Protein AF-C5BHX6-F1 (afdb_monomer_lite)

Foldseek 3Di:
DDPDDPDPDVVCVCCVVVCNVVVVVVVVVVVVVVCCVVVVVVVVVVVVVVVVVVVVVVVVD

pLDDT: mean 85.19, std 12.62, range [44.19, 97.81]

Structure (mmCIF, N/CA/C/O backbone):
data_AF-C5BHX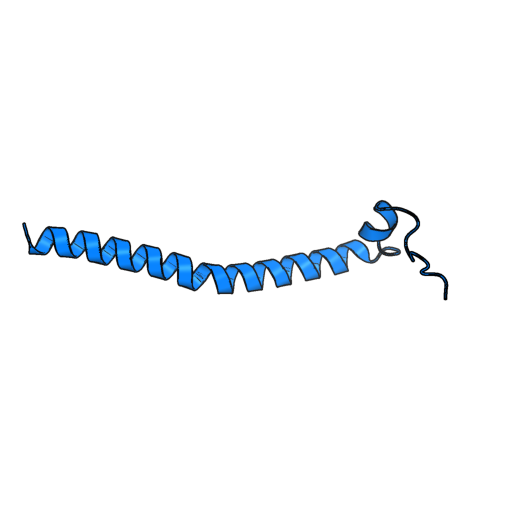6-F1
#
_entry.id   AF-C5BHX6-F1
#
loop_
_atom_site.group_PDB
_atom_site.id
_atom_site.type_symbol
_atom_site.label_atom_id
_atom_site.label_alt_id
_atom_site.label_comp_id
_atom_site.label_asym_id
_atom_site.label_entity_id
_atom_site.label_seq_id
_atom_site.pdbx_PDB_ins_code
_atom_site.Cartn_x
_atom_site.Cartn_y
_atom_site.Cartn_z
_atom_site.occupancy
_atom_site.B_iso_or_equiv
_atom_site.auth_seq_id
_atom_site.auth_comp_id
_atom_site.auth_asym_id
_atom_site.auth_atom_id
_atom_site.pdbx_PDB_model_num
ATOM 1 N N . MET A 1 1 ? -3.795 19.712 -33.507 1.00 44.19 1 MET A N 1
ATOM 2 C CA . MET A 1 1 ? -2.905 19.170 -32.458 1.00 44.19 1 MET A CA 1
ATOM 3 C C . MET A 1 1 ? -3.110 17.660 -32.424 1.00 44.19 1 MET A C 1
ATOM 5 O O . MET A 1 1 ? -4.172 17.219 -32.012 1.00 44.19 1 MET A O 1
ATOM 9 N N . LEU A 1 2 ? -2.180 16.881 -32.989 1.00 64.25 2 LEU A N 1
ATOM 10 C CA . LEU A 1 2 ? -2.257 15.413 -33.002 1.00 64.25 2 LEU A CA 1
ATOM 11 C C . LEU A 1 2 ? -1.884 14.891 -31.610 1.00 64.25 2 LEU A C 1
ATOM 13 O O . LEU A 1 2 ? -0.766 15.130 -31.156 1.00 64.25 2 LEU A O 1
ATOM 17 N N . LEU A 1 3 ? -2.799 14.183 -30.947 1.00 63.50 3 LEU A N 1
ATOM 18 C CA . LEU A 1 3 ? -2.466 13.346 -29.795 1.00 63.50 3 LEU A CA 1
ATOM 19 C C . LEU A 1 3 ? -1.514 12.246 -30.281 1.00 63.50 3 LEU A C 1
ATOM 21 O O . LEU A 1 3 ? -1.936 11.280 -30.912 1.00 63.50 3 LEU A O 1
ATOM 25 N N . LYS A 1 4 ? -0.213 12.424 -30.039 1.00 64.81 4 LYS A N 1
ATOM 26 C CA . LYS A 1 4 ? 0.782 11.374 -30.251 1.00 64.81 4 LYS A CA 1
ATOM 27 C C . LYS A 1 4 ? 0.852 10.531 -28.988 1.00 64.81 4 LYS A C 1
ATOM 29 O O . LYS A 1 4 ? 1.248 11.019 -27.932 1.00 64.81 4 LYS A O 1
ATOM 34 N N . PHE A 1 5 ? 0.463 9.268 -29.101 1.00 65.25 5 PHE A N 1
ATOM 35 C CA . PHE A 1 5 ? 0.781 8.281 -28.081 1.00 65.25 5 PHE A CA 1
ATOM 36 C C . PHE A 1 5 ? 2.301 8.112 -28.054 1.00 65.25 5 PHE A C 1
ATOM 38 O O . PHE A 1 5 ? 2.897 7.742 -29.061 1.00 65.25 5 PHE A O 1
ATOM 45 N N . GLN A 1 6 ? 2.936 8.424 -26.920 1.00 67.50 6 GLN A N 1
ATOM 46 C CA . GLN A 1 6 ? 4.398 8.365 -26.800 1.00 67.50 6 GLN A CA 1
ATOM 47 C C . GLN A 1 6 ? 4.967 6.941 -26.755 1.00 67.50 6 GLN A C 1
ATOM 49 O O . GLN A 1 6 ? 6.184 6.775 -26.745 1.00 67.50 6 GLN A O 1
ATOM 54 N N . PHE A 1 7 ? 4.103 5.928 -26.727 1.00 64.62 7 PHE A N 1
ATOM 55 C CA . PHE A 1 7 ? 4.473 4.528 -26.583 1.00 64.62 7 PHE A CA 1
ATOM 56 C C . PHE A 1 7 ? 4.039 3.758 -27.825 1.00 64.62 7 PHE A C 1
ATOM 58 O O . PHE A 1 7 ? 2.886 3.865 -28.245 1.00 64.62 7 PHE A O 1
ATOM 65 N N . SER A 1 8 ? 4.962 2.989 -28.407 1.00 69.31 8 SER A N 1
ATOM 66 C CA . SER A 1 8 ? 4.691 2.195 -29.609 1.00 69.31 8 SER A CA 1
ATOM 67 C C . SER A 1 8 ? 4.057 0.835 -29.284 1.00 69.31 8 SER A C 1
ATOM 69 O O . SER A 1 8 ? 3.404 0.231 -30.132 1.00 69.31 8 SER A O 1
ATOM 71 N N . SER A 1 9 ? 4.194 0.375 -28.035 1.00 74.19 9 SER A N 1
ATOM 72 C CA . SER A 1 9 ? 3.646 -0.888 -27.544 1.00 74.19 9 SER A CA 1
ATOM 73 C C . SER A 1 9 ? 3.412 -0.868 -26.025 1.00 74.19 9 SER A C 1
ATOM 75 O O . SER A 1 9 ? 3.992 -0.058 -25.299 1.00 74.19 9 SER A O 1
ATOM 77 N N . LEU A 1 10 ? 2.599 -1.805 -25.517 1.00 73.31 10 LEU A N 1
ATOM 78 C CA . LEU A 1 10 ? 2.459 -2.035 -24.070 1.00 73.31 10 LEU A CA 1
ATOM 79 C C . LEU A 1 10 ? 3.806 -2.406 -23.424 1.00 73.31 10 LEU A C 1
ATOM 81 O O . LEU A 1 10 ? 4.054 -2.038 -22.280 1.00 73.31 10 LEU A O 1
ATOM 85 N N . ALA A 1 11 ? 4.696 -3.077 -24.163 1.00 75.19 11 ALA A N 1
ATOM 86 C CA . ALA A 1 11 ? 6.040 -3.405 -23.696 1.00 75.19 11 ALA A CA 1
ATOM 87 C C . ALA A 1 11 ? 6.888 -2.145 -23.453 1.00 75.19 11 ALA A C 1
ATOM 89 O O . ALA A 1 11 ? 7.535 -2.061 -22.414 1.00 75.19 11 ALA A O 1
ATOM 90 N N . ASP A 1 12 ? 6.818 -1.131 -24.323 1.00 74.81 12 ASP A N 1
ATOM 91 C CA . ASP A 1 12 ? 7.511 0.153 -24.109 1.00 74.81 12 ASP A CA 1
ATOM 92 C C . ASP A 1 12 ? 6.964 0.918 -22.904 1.00 74.81 12 ASP A C 1
ATOM 94 O O . ASP A 1 12 ? 7.709 1.604 -22.204 1.00 74.81 12 ASP A O 1
ATOM 98 N N . MET A 1 13 ? 5.663 0.782 -22.640 1.00 73.81 13 MET A N 1
ATOM 99 C CA . MET A 1 13 ? 5.020 1.378 -21.473 1.00 73.81 13 MET A CA 1
ATOM 100 C C . MET A 1 13 ? 5.508 0.731 -20.168 1.00 73.81 13 MET A C 1
ATOM 102 O O . MET A 1 13 ? 5.710 1.431 -19.178 1.00 73.81 13 MET A O 1
ATOM 106 N N . PHE A 1 14 ? 5.736 -0.587 -20.156 1.00 74.88 14 PHE A N 1
ATOM 107 C CA . PHE A 1 14 ? 6.303 -1.278 -18.994 1.00 74.88 14 PHE A CA 1
ATOM 108 C C . PHE A 1 14 ? 7.816 -1.118 -18.880 1.00 74.88 14 PHE A C 1
ATOM 110 O O . PHE A 1 14 ? 8.319 -1.005 -17.766 1.00 74.88 14 PHE A O 1
ATOM 117 N N . ALA A 1 15 ? 8.536 -1.081 -20.000 1.00 77.44 15 ALA A N 1
ATOM 118 C CA . ALA A 1 15 ? 9.984 -0.931 -20.022 1.00 77.44 15 ALA A CA 1
ATOM 119 C C . ALA A 1 15 ? 10.429 0.514 -19.740 1.00 77.44 15 ALA A C 1
ATOM 121 O O . ALA A 1 15 ? 11.534 0.696 -19.232 1.00 77.44 15 ALA A O 1
ATOM 122 N N . MET A 1 16 ? 9.596 1.524 -20.045 1.00 73.25 16 MET A N 1
ATOM 123 C CA . MET A 1 16 ? 9.887 2.965 -19.923 1.00 73.25 16 MET A CA 1
ATOM 124 C C . MET A 1 16 ? 11.349 3.300 -20.243 1.00 73.25 16 MET A C 1
ATOM 126 O O . MET A 1 16 ? 12.093 3.773 -19.383 1.00 73.25 16 MET A O 1
ATOM 130 N N . SER A 1 17 ? 11.796 2.984 -21.463 1.00 73.06 17 SER A N 1
ATOM 131 C CA . SER A 1 17 ? 13.175 3.251 -21.903 1.00 73.06 17 SER A CA 1
ATOM 132 C C . SER A 1 17 ? 14.250 2.752 -20.908 1.00 73.06 17 SER A C 1
ATOM 134 O O . SER A 1 17 ? 15.229 3.449 -20.638 1.00 73.06 17 SER A O 1
ATOM 136 N N . GLY A 1 18 ? 14.035 1.583 -20.294 1.00 77.75 18 GLY A N 1
ATOM 137 C CA . GLY A 1 18 ? 14.943 0.952 -19.325 1.00 77.75 18 GLY A CA 1
ATOM 138 C C . GLY A 1 18 ? 14.710 1.318 -17.852 1.00 77.75 18 GLY A C 1
ATOM 139 O O . GLY A 1 18 ? 15.304 0.693 -16.978 1.00 77.75 18 GLY A O 1
ATOM 140 N N . HIS A 1 19 ? 13.828 2.275 -17.548 1.00 80.81 19 HIS A N 1
ATOM 141 C CA . HIS A 1 19 ? 13.565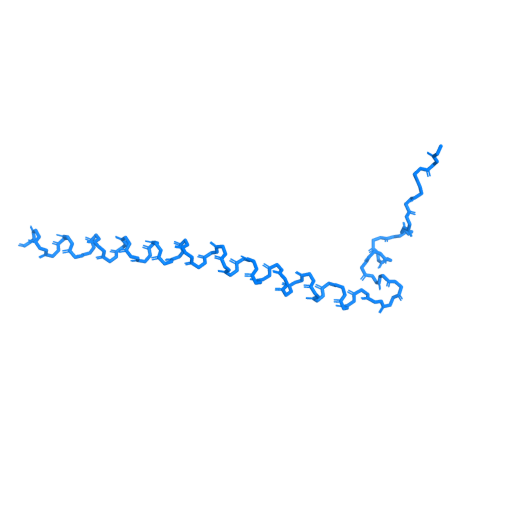 2.748 -16.178 1.00 80.81 19 HIS A CA 1
ATOM 142 C C . HIS A 1 19 ? 12.277 2.176 -15.570 1.00 80.81 19 HIS A C 1
ATOM 144 O O . HIS A 1 19 ? 11.939 2.473 -14.422 1.00 80.81 19 HIS A O 1
ATOM 150 N N . GLY A 1 20 ? 11.560 1.335 -16.318 1.00 81.94 20 GLY A N 1
ATOM 151 C CA . GLY A 1 20 ? 10.270 0.787 -15.916 1.00 81.94 20 GLY A CA 1
ATOM 152 C C . GLY A 1 20 ? 10.290 0.101 -14.554 1.00 81.94 20 GLY A C 1
ATOM 153 O O . GLY A 1 20 ? 9.416 0.354 -13.732 1.00 81.94 20 GLY A O 1
ATOM 154 N N . ALA A 1 21 ? 11.327 -0.690 -14.266 1.00 86.31 21 ALA A N 1
ATOM 155 C CA . ALA A 1 21 ? 11.452 -1.398 -12.992 1.00 86.31 21 ALA A CA 1
ATOM 156 C C . ALA A 1 21 ? 11.401 -0.451 -11.778 1.00 86.31 21 ALA A C 1
ATOM 158 O O . ALA A 1 21 ? 10.684 -0.728 -10.818 1.00 86.31 21 ALA A O 1
ATOM 159 N N . PHE A 1 22 ? 12.099 0.689 -11.835 1.00 87.19 22 PHE A N 1
ATOM 160 C CA . PHE A 1 22 ? 12.101 1.678 -10.753 1.00 87.19 22 PHE A CA 1
ATOM 161 C C . PHE A 1 22 ? 10.745 2.375 -10.612 1.00 87.19 22 PHE A C 1
ATOM 163 O O . PHE A 1 22 ? 10.248 2.568 -9.499 1.00 87.19 22 PHE A O 1
ATOM 170 N N . VAL A 1 23 ? 10.129 2.730 -11.740 1.00 88.75 23 VAL A N 1
ATOM 171 C CA . VAL A 1 23 ? 8.837 3.419 -11.756 1.00 88.75 23 VAL A CA 1
ATOM 172 C C . VAL A 1 23 ? 7.756 2.518 -11.168 1.00 88.75 23 VAL A C 1
ATOM 174 O O . VAL A 1 23 ? 7.081 2.909 -10.216 1.00 88.75 23 VAL A O 1
ATOM 177 N N . TRP A 1 24 ? 7.639 1.283 -11.656 1.00 89.81 24 TRP A N 1
ATOM 178 C CA . TRP A 1 24 ? 6.658 0.323 -11.153 1.00 89.81 24 TRP A CA 1
ATOM 179 C C . TRP A 1 24 ? 6.915 -0.063 -9.696 1.00 89.81 24 TRP A C 1
ATOM 181 O O . TRP A 1 24 ? 5.960 -0.126 -8.927 1.00 89.81 24 TRP A O 1
ATOM 191 N N . ALA A 1 25 ? 8.175 -0.239 -9.279 1.00 92.38 25 ALA A N 1
ATOM 192 C CA . ALA A 1 25 ? 8.502 -0.469 -7.872 1.00 92.38 25 ALA A CA 1
ATOM 193 C C . ALA A 1 25 ? 8.034 0.694 -6.982 1.00 92.38 25 ALA A C 1
ATOM 195 O O . ALA A 1 25 ? 7.402 0.463 -5.952 1.00 92.38 25 ALA A O 1
ATOM 196 N N . SER A 1 26 ? 8.274 1.937 -7.409 1.00 94.69 26 SER A N 1
ATOM 197 C CA . SER A 1 26 ? 7.821 3.131 -6.689 1.00 94.69 26 SER A CA 1
ATOM 198 C C . SER A 1 26 ? 6.294 3.167 -6.573 1.00 94.69 26 SER A C 1
ATOM 200 O O . SER A 1 26 ? 5.770 3.323 -5.472 1.00 94.69 26 SER A O 1
ATOM 202 N N . TYR A 1 27 ? 5.572 2.923 -7.675 1.00 94.75 27 TYR A N 1
ATOM 203 C CA . TYR A 1 27 ? 4.108 2.824 -7.659 1.00 94.75 27 TYR A CA 1
ATOM 204 C C . TYR A 1 27 ? 3.610 1.733 -6.711 1.00 94.75 27 TYR A C 1
ATOM 206 O O . TYR A 1 27 ? 2.697 1.983 -5.927 1.00 94.75 27 TYR A O 1
ATOM 214 N N . VAL A 1 28 ? 4.209 0.540 -6.749 1.00 96.44 28 VAL A N 1
ATOM 215 C CA . VAL A 1 28 ? 3.827 -0.580 -5.879 1.00 96.44 28 VAL A CA 1
ATOM 216 C C . VAL A 1 28 ? 4.021 -0.218 -4.410 1.00 96.44 28 VAL A C 1
ATOM 218 O O . VAL A 1 28 ? 3.105 -0.426 -3.618 1.00 96.44 28 VAL A O 1
ATOM 221 N N . ILE A 1 29 ? 5.167 0.359 -4.042 1.00 97.38 29 ILE A N 1
ATOM 222 C CA . ILE A 1 29 ? 5.456 0.746 -2.654 1.00 97.38 29 ILE A CA 1
ATOM 223 C C . ILE A 1 29 ? 4.472 1.820 -2.181 1.00 97.38 29 ILE A C 1
ATOM 225 O O . ILE A 1 29 ? 3.894 1.694 -1.099 1.00 97.38 29 ILE A O 1
ATOM 229 N N . THR A 1 30 ? 4.234 2.853 -2.990 1.00 97.56 30 THR A N 1
ATOM 230 C CA . THR A 1 30 ? 3.291 3.921 -2.643 1.00 97.56 30 THR A CA 1
ATOM 231 C C . THR A 1 30 ? 1.867 3.389 -2.499 1.00 97.56 30 THR A C 1
ATOM 233 O O . THR A 1 30 ? 1.209 3.666 -1.495 1.00 97.56 30 THR A O 1
ATOM 236 N N . LEU A 1 31 ? 1.393 2.585 -3.455 1.00 97.62 31 LEU A N 1
ATOM 237 C CA . LEU A 1 31 ? 0.060 1.985 -3.398 1.00 97.62 31 LEU A CA 1
ATOM 238 C C . LEU A 1 31 ? -0.081 1.039 -2.205 1.00 97.62 31 LEU A C 1
ATOM 240 O O . LEU A 1 31 ? -1.114 1.066 -1.541 1.00 97.62 31 LEU A O 1
ATOM 244 N N . ALA A 1 32 ? 0.952 0.257 -1.887 1.00 97.81 32 ALA A N 1
ATOM 245 C CA . ALA A 1 32 ? 0.964 -0.6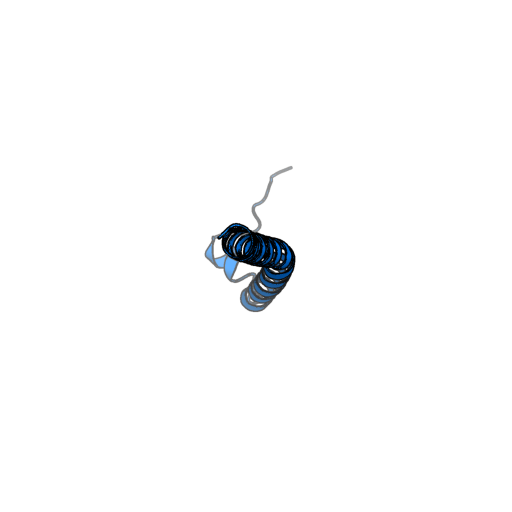03 -0.710 1.00 97.81 32 ALA A CA 1
ATOM 246 C C . ALA A 1 32 ? 0.872 0.213 0.588 1.00 97.81 32 ALA A C 1
ATOM 248 O O . ALA A 1 32 ? 0.085 -0.134 1.467 1.00 97.81 32 ALA A O 1
ATOM 249 N N . GLY A 1 33 ? 1.611 1.322 0.693 1.00 97.81 33 GLY A N 1
ATOM 250 C CA . GLY A 1 33 ? 1.540 2.228 1.841 1.00 97.81 33 GLY A CA 1
ATOM 251 C C . GLY A 1 33 ? 0.150 2.843 2.015 1.00 97.81 33 GLY A C 1
ATOM 252 O O . GLY A 1 33 ? -0.418 2.795 3.107 1.00 97.81 33 GLY A O 1
ATOM 253 N N . ILE A 1 34 ? -0.442 3.351 0.931 1.00 97.69 34 ILE A N 1
ATOM 254 C CA . ILE A 1 34 ? -1.806 3.902 0.943 1.00 97.69 34 ILE A CA 1
ATOM 255 C C . ILE A 1 34 ? -2.822 2.819 1.316 1.00 97.69 34 ILE A C 1
ATOM 257 O O . ILE A 1 34 ? -3.667 3.044 2.180 1.00 97.69 34 ILE A O 1
ATOM 261 N N . ALA A 1 35 ? -2.731 1.635 0.707 1.00 97.56 35 ALA A N 1
ATOM 262 C CA . ALA A 1 35 ? -3.622 0.519 1.002 1.00 97.56 35 ALA A CA 1
ATOM 263 C C . ALA A 1 35 ? -3.506 0.087 2.466 1.00 97.56 35 ALA A C 1
ATOM 265 O O . ALA A 1 35 ? -4.521 -0.132 3.121 1.00 97.56 35 ALA A O 1
ATOM 266 N N . TYR A 1 36 ? -2.291 0.022 3.010 1.00 97.38 36 TYR A N 1
ATOM 267 C CA . TYR A 1 36 ? -2.064 -0.285 4.416 1.00 97.38 36 TYR A CA 1
ATOM 268 C C . TYR A 1 36 ? -2.733 0.745 5.336 1.00 97.38 36 TYR A C 1
ATOM 270 O O . TYR A 1 36 ? -3.481 0.369 6.242 1.00 97.38 36 TYR A O 1
ATOM 278 N N . LEU A 1 37 ? -2.533 2.039 5.067 1.00 96.31 37 LEU A N 1
ATOM 279 C CA . LEU A 1 37 ? -3.140 3.123 5.843 1.00 96.31 37 LEU A CA 1
ATOM 280 C C . LEU A 1 37 ? -4.669 3.152 5.722 1.00 96.31 37 LEU A C 1
ATOM 282 O O . LEU A 1 37 ? -5.352 3.418 6.707 1.00 96.31 37 LEU A O 1
ATOM 286 N N . ALA A 1 38 ? -5.217 2.842 4.548 1.00 96.25 38 ALA A N 1
ATOM 287 C CA . ALA A 1 38 ? -6.658 2.808 4.316 1.00 96.25 38 ALA A CA 1
ATOM 288 C C . ALA A 1 38 ? -7.325 1.572 4.951 1.00 96.25 38 ALA A C 1
ATOM 290 O O . ALA A 1 38 ? -8.409 1.669 5.532 1.00 96.25 38 ALA A O 1
ATOM 291 N N . LEU A 1 39 ? -6.683 0.403 4.868 1.00 97.19 39 LEU A N 1
AT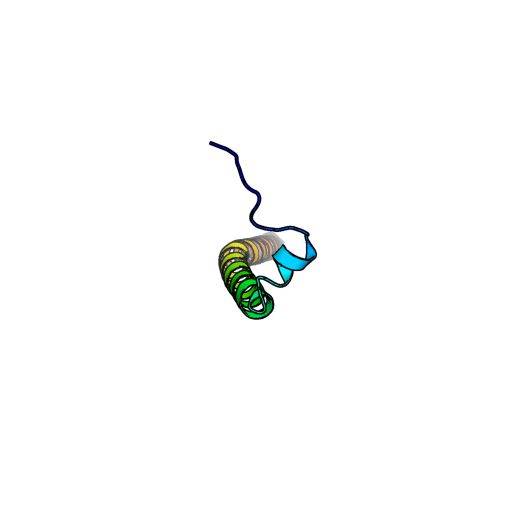OM 292 C CA . LEU A 1 39 ? -7.226 -0.863 5.371 1.00 97.19 39 LEU A CA 1
ATOM 293 C C . LEU A 1 39 ? -7.015 -1.046 6.877 1.00 97.19 39 LEU A C 1
ATOM 295 O O . LEU A 1 39 ? -7.845 -1.687 7.526 1.00 97.19 39 LEU A O 1
ATOM 299 N N . GLY A 1 40 ? -5.955 -0.473 7.450 1.00 95.69 40 GLY A N 1
ATOM 300 C CA . GLY A 1 40 ? -5.658 -0.503 8.885 1.00 95.69 40 GLY A CA 1
ATOM 301 C C . GLY A 1 40 ? -6.856 -0.154 9.783 1.00 95.69 40 GLY A C 1
ATOM 302 O O . GLY A 1 40 ? -7.281 -1.009 10.570 1.00 95.69 40 GLY A O 1
ATOM 303 N N . PRO A 1 41 ? -7.468 1.041 9.660 1.00 91.81 41 PRO A N 1
ATOM 304 C CA . PRO A 1 41 ? -8.603 1.437 10.493 1.00 91.81 41 PRO A CA 1
ATOM 305 C C . PRO A 1 41 ? -9.838 0.568 10.241 1.00 91.81 41 PRO A C 1
ATOM 307 O O . PRO A 1 41 ? -10.574 0.250 11.177 1.00 91.81 41 PRO A O 1
ATOM 310 N N . TYR A 1 42 ? -10.054 0.128 8.999 1.00 94.56 42 TYR A N 1
ATOM 311 C CA . TYR A 1 42 ? -11.169 -0.751 8.657 1.00 94.56 42 TYR A CA 1
ATOM 312 C C . TYR A 1 42 ? -11.056 -2.111 9.360 1.00 94.56 42 TYR A C 1
ATOM 314 O O . TYR A 1 42 ? -12.005 -2.575 10.001 1.00 94.56 42 TYR A O 1
ATOM 322 N N . LEU A 1 43 ? -9.880 -2.738 9.296 1.00 94.94 43 LEU A N 1
ATOM 323 C CA . LEU A 1 43 ? -9.611 -4.016 9.952 1.00 94.94 43 LEU A CA 1
ATOM 324 C C . LEU A 1 43 ? -9.663 -3.884 11.479 1.00 94.94 43 LEU A C 1
ATOM 326 O O . LEU A 1 43 ? -10.264 -4.734 12.143 1.00 94.94 43 LEU A O 1
ATOM 330 N N . ALA A 1 44 ? -9.101 -2.807 12.035 1.00 94.12 44 ALA A N 1
ATOM 331 C CA . ALA A 1 44 ? -9.153 -2.523 13.467 1.00 94.12 44 ALA A CA 1
ATOM 332 C C . ALA A 1 44 ? -10.599 -2.357 13.961 1.00 94.12 44 ALA A C 1
ATOM 334 O O . ALA A 1 44 ? -10.995 -3.001 14.933 1.00 94.12 44 ALA A O 1
ATOM 335 N N . LYS A 1 45 ? -11.426 -1.588 13.239 1.00 94.19 45 LYS A N 1
ATOM 336 C CA . LYS A 1 45 ? -12.851 -1.412 13.551 1.00 94.19 45 LYS A CA 1
ATOM 337 C C . LYS A 1 45 ? -13.601 -2.741 13.550 1.00 94.19 45 LYS A C 1
ATOM 339 O O . LYS A 1 45 ? -14.371 -3.015 14.468 1.00 94.19 45 LYS A O 1
ATOM 344 N N . ARG A 1 46 ? -13.372 -3.591 12.543 1.00 93.88 46 ARG A N 1
ATOM 345 C CA . ARG A 1 46 ? -14.008 -4.918 12.472 1.00 93.88 46 ARG A CA 1
ATOM 346 C C . ARG A 1 46 ? -13.633 -5.796 13.662 1.00 93.88 46 ARG A C 1
ATOM 348 O O . ARG A 1 46 ? -14.515 -6.428 14.240 1.00 93.88 46 ARG A O 1
ATOM 355 N N . ARG A 1 47 ? -12.351 -5.810 14.041 1.00 93.31 47 ARG A N 1
ATOM 356 C CA . ARG A 1 47 ? -11.860 -6.554 15.211 1.00 93.31 47 ARG A CA 1
ATOM 357 C C . ARG A 1 47 ? -12.492 -6.041 16.503 1.00 93.31 47 ARG A C 1
ATOM 359 O O . ARG A 1 47 ? -13.005 -6.842 17.278 1.00 93.31 47 ARG A O 1
ATOM 366 N N . PHE A 1 48 ? -12.526 -4.725 16.689 1.00 94.69 48 PHE A N 1
ATOM 367 C CA . PHE A 1 48 ? -13.113 -4.098 17.870 1.00 94.69 48 PHE A CA 1
ATOM 368 C C . PHE A 1 48 ? -14.608 -4.418 18.020 1.00 94.69 48 PHE A C 1
ATOM 370 O O . PHE A 1 48 ? -15.043 -4.885 19.070 1.00 94.69 48 PHE A O 1
ATOM 377 N N . LEU A 1 49 ? -15.395 -4.275 16.948 1.00 95.38 49 LEU A N 1
ATOM 378 C CA . LEU A 1 49 ? -16.826 -4.599 16.975 1.00 95.38 49 LEU A CA 1
ATOM 379 C C . LEU A 1 49 ? -17.087 -6.089 17.241 1.00 95.38 49 LEU A C 1
ATOM 381 O O . LEU A 1 49 ? -18.036 -6.435 17.945 1.00 95.38 49 LEU A O 1
ATOM 385 N N . ALA A 1 50 ? -16.255 -6.982 16.699 1.00 94.31 50 ALA A N 1
ATOM 386 C CA . ALA A 1 50 ? -16.362 -8.412 16.976 1.00 94.31 50 ALA A CA 1
ATOM 387 C C . ALA A 1 50 ? -16.109 -8.724 18.462 1.00 94.31 50 ALA A C 1
ATOM 389 O O . ALA A 1 50 ? -16.862 -9.494 19.061 1.00 94.31 50 ALA A O 1
ATOM 390 N N . GLN A 1 51 ? -15.104 -8.083 19.070 1.00 94.06 51 GLN A N 1
ATOM 391 C CA . GLN A 1 51 ? -14.804 -8.218 20.499 1.00 94.06 51 GLN A CA 1
ATOM 392 C C . GLN A 1 51 ? -15.940 -7.682 21.377 1.00 94.06 51 GLN A C 1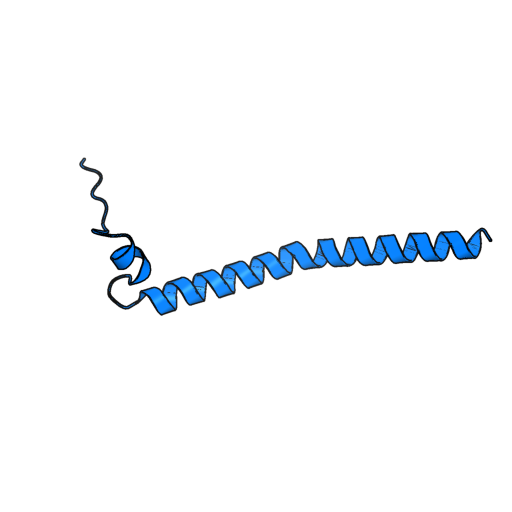
ATOM 394 O O . GLN A 1 51 ? -16.356 -8.365 22.312 1.00 94.06 51 GLN A O 1
ATOM 399 N N . GLN A 1 52 ? -16.497 -6.511 21.050 1.00 94.31 52 GLN A N 1
ATOM 400 C CA . GLN A 1 52 ? -17.628 -5.943 21.790 1.00 94.31 52 GLN A CA 1
ATOM 401 C C . GLN A 1 52 ? -18.849 -6.867 21.774 1.00 94.31 52 GLN A C 1
ATOM 403 O O . GLN A 1 52 ? -19.436 -7.123 22.822 1.00 94.31 52 GLN A O 1
ATOM 408 N N . ARG A 1 53 ? -19.196 -7.435 20.611 1.00 93.12 53 ARG A N 1
ATOM 409 C CA . ARG A 1 53 ? -20.305 -8.399 20.499 1.00 93.12 53 ARG A CA 1
ATOM 410 C C . ARG A 1 53 ? -20.062 -9.655 21.333 1.00 93.12 53 ARG A C 1
ATOM 412 O O . ARG A 1 53 ? -20.995 -10.173 21.939 1.00 93.12 53 ARG A O 1
ATOM 419 N N . ALA A 1 54 ? -18.827 -10.154 21.361 1.00 91.38 54 ALA A N 1
ATOM 420 C CA . ALA A 1 54 ? -18.471 -11.310 22.177 1.00 91.38 54 ALA A CA 1
ATOM 421 C C . ALA A 1 54 ? -18.581 -11.005 23.681 1.00 91.38 54 ALA A C 1
ATOM 423 O O . ALA A 1 54 ? -19.081 -11.839 24.431 1.00 91.38 54 ALA A O 1
ATOM 424 N N . LEU A 1 55 ? -18.169 -9.809 24.113 1.00 92.56 55 LEU A N 1
ATOM 425 C CA . LEU A 1 55 ? -18.286 -9.376 25.505 1.00 92.56 55 LEU A CA 1
ATOM 426 C C . LEU A 1 55 ? -19.748 -9.171 25.922 1.00 92.56 55 LEU A C 1
ATOM 428 O O . LEU A 1 55 ? -20.149 -9.659 26.973 1.00 92.56 55 LEU A O 1
ATOM 432 N N . GLN A 1 56 ? -20.560 -8.525 25.080 1.00 91.38 56 GLN A N 1
ATOM 433 C CA . GLN A 1 56 ? -21.991 -8.332 25.342 1.00 91.38 56 GLN A CA 1
ATOM 434 C C . GLN A 1 56 ? -22.716 -9.660 25.579 1.00 91.38 56 GLN A C 1
ATOM 436 O O . GLN A 1 56 ? -23.502 -9.761 26.516 1.00 91.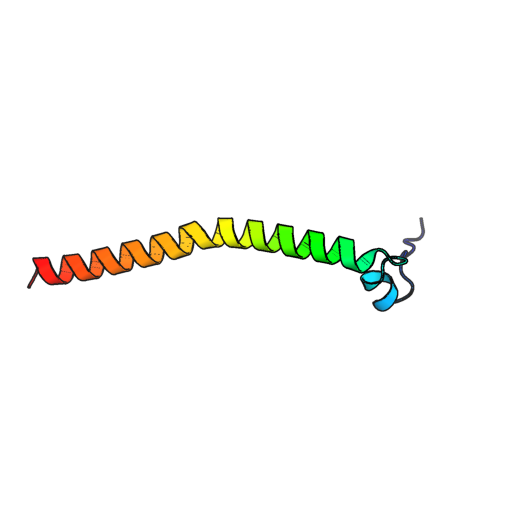38 56 GLN A O 1
ATOM 441 N N . LYS A 1 57 ? -22.402 -10.698 24.791 1.00 87.81 57 LYS A N 1
ATOM 442 C CA . LYS A 1 57 ? -22.975 -12.040 24.977 1.00 87.81 57 LYS A CA 1
ATOM 443 C C . LYS A 1 57 ? -22.632 -12.669 26.328 1.00 87.81 57 LYS A C 1
ATOM 445 O O . LYS A 1 57 ? -23.456 -13.401 26.846 1.00 87.81 57 LYS A O 1
ATOM 450 N N . ARG A 1 58 ? -21.443 -12.396 26.875 1.00 85.94 58 ARG A N 1
ATOM 451 C CA . ARG A 1 58 ? -20.993 -12.935 28.171 1.00 85.94 58 ARG A CA 1
ATOM 452 C C . ARG A 1 58 ? -21.598 -12.213 29.370 1.00 85.94 58 ARG A C 1
ATOM 454 O O . ARG A 1 58 ? -21.705 -12.803 30.428 1.00 85.94 58 ARG A O 1
ATOM 461 N N . ILE A 1 59 ? -21.924 -10.929 29.226 1.00 84.25 59 ILE A N 1
ATOM 462 C CA . ILE A 1 59 ? -22.513 -10.129 30.312 1.00 84.25 59 ILE A CA 1
ATOM 463 C C . ILE A 1 59 ? -24.022 -10.398 30.439 1.00 84.25 59 ILE A C 1
ATOM 465 O O . ILE A 1 59 ? -24.578 -10.254 31.519 1.00 84.25 59 ILE A O 1
ATOM 469 N N . HIS A 1 60 ? -24.686 -10.762 29.337 1.00 71.44 60 HIS A N 1
ATOM 470 C CA . HIS A 1 60 ? -26.124 -11.061 29.300 1.00 71.44 60 HIS A CA 1
ATOM 471 C C . HIS A 1 60 ? -26.470 -12.557 29.449 1.00 71.44 60 HIS A C 1
ATOM 473 O O . HIS A 1 60 ? -27.645 -12.905 29.346 1.00 71.44 60 HIS A O 1
ATOM 479 N N . SER A 1 61 ? -25.472 -13.427 29.640 1.00 58.75 61 SER A N 1
ATOM 480 C CA . SER A 1 61 ? -25.630 -14.861 29.938 1.00 58.75 61 SER A CA 1
ATOM 481 C C . SER A 1 61 ? -25.416 -15.125 31.418 1.00 58.75 61 SER A C 1
ATOM 483 O O . SER A 1 61 ? -26.205 -15.899 31.991 1.00 58.75 61 SER A O 1
#

InterPro domains:
  IPR007078 Haem exporter protein D (CcmD) [PF04995] (18-58)
  IPR007078 Haem exporter protein D (CcmD) [TIGR03141] (14-58)
  IPR052075 Heme exporter protein D [PTHR37531] (6-58)

Secondary structure (DSSP, 8-state):
-----S-SSHHHHHHGGGTHHHHHHHHHHHHHHHHHHHHHHHHHHHHHHHHHHHHHHHH--

Radius of gyration: 23.16 Å; chains: 1; bounding box: 41×34×63 Å

Organism: Teredinibacter turnerae (strain ATCC 39867 / T7901) (NCBI:txid377629)

Sequence (61 aa):
MLLKFQFSSLADMFAMSGHGAFVWASYVITLAGIAYLALGPYLAKRRFLAQQRALQKRIHS